Protein AF-A0A2H9P5Q4-F1 (afdb_monomer_lite)

Secondary structure (DSSP, 8-state):
-HHHHHHHHHHHHHHHHHHHHHHHHHHHHHHHHHHHHHHHHHHHHHHHHHH-TTEEEEEEEEEEETTEEEEEEEEEETTEEE--HHHHHHHHHHHHHHHT--EETTEEE-SS-EEE-

Radius of gyration: 21.4 Å; chains: 1; bounding box: 47×22×72 Å

Sequence (117 aa):
MLKAQAGVEAAFIIALLVTFVVTVAVPAVREAELDSVLSSCRLAGVEWASHNASRDFQGLVFDRQDRVVTMAPQAFQDGRFVTSTELDAALLEAASQVANAPVEGSCVKALNYEYCV

pLDDT: mean 88.18, std 9.62, range [47.88, 96.81]

Foldseek 3Di:
DVVVVVVVVVVVVVVVVVVVCCVPVVVVVLVVLVVQLQVLLFVLQCVVCVVVVQKDWPGWDWDDDQQEIEIDTAMDGPRDGDDDPVSLVSSQVSNCVSQVADDDPQWTDHPRHIYGD

Structure (mmCIF, N/CA/C/O backbone):
data_AF-A0A2H9P5Q4-F1
#
_entry.id   AF-A0A2H9P5Q4-F1
#
loop_
_atom_site.group_PDB
_atom_site.id
_atom_site.type_symbol
_atom_site.label_atom_id
_atom_site.label_alt_id
_atom_site.label_comp_id
_atom_site.label_asym_id
_atom_site.label_entity_id
_atom_site.label_seq_id
_atom_site.pdbx_PDB_ins_code
_atom_site.Cartn_x
_atom_site.Cartn_y
_atom_site.Cartn_z
_atom_site.occupancy
_atom_site.B_iso_or_equiv
_atom_site.auth_seq_id
_atom_site.auth_comp_id
_atom_site.auth_asym_id
_atom_site.auth_atom_id
_atom_site.pdbx_PDB_model_num
ATOM 1 N N . MET A 1 1 ? -27.376 5.693 50.787 1.00 47.88 1 MET A N 1
ATOM 2 C CA . MET A 1 1 ? -27.950 6.054 49.471 1.00 47.88 1 MET A CA 1
ATOM 3 C C . MET A 1 1 ? -27.005 6.896 48.604 1.00 47.88 1 MET A C 1
ATOM 5 O O . MET A 1 1 ? -26.855 6.550 47.445 1.00 47.88 1 MET A O 1
ATOM 9 N N . LEU A 1 2 ? -26.269 7.884 49.138 1.00 57.59 2 LEU A N 1
ATOM 10 C CA . LEU A 1 2 ? -25.336 8.735 48.359 1.00 57.59 2 LEU A CA 1
ATOM 11 C C . LEU A 1 2 ? -24.151 8.009 47.667 1.00 57.59 2 LEU A C 1
ATOM 13 O O . LEU A 1 2 ? -23.695 8.451 46.620 1.00 57.59 2 LEU A O 1
ATOM 17 N N . LYS A 1 3 ? -23.664 6.875 48.198 1.00 53.28 3 LYS A N 1
ATOM 18 C CA . LYS A 1 3 ? -22.543 6.115 47.592 1.00 53.28 3 LYS A CA 1
ATOM 19 C C . LYS A 1 3 ? -22.903 5.402 46.282 1.00 53.28 3 LYS A C 1
ATOM 21 O O . LYS A 1 3 ? -22.033 5.221 45.440 1.00 53.28 3 LYS A O 1
ATOM 26 N N . ALA A 1 4 ? -24.164 5.000 46.115 1.00 55.94 4 ALA A N 1
ATOM 27 C CA . ALA A 1 4 ? -24.609 4.329 44.894 1.00 55.94 4 ALA A CA 1
ATOM 28 C C . ALA A 1 4 ? -24.727 5.322 43.726 1.00 55.94 4 ALA A C 1
ATOM 30 O O . ALA A 1 4 ? -24.371 4.985 42.605 1.00 55.94 4 ALA A O 1
ATOM 31 N N . GLN A 1 5 ? -25.141 6.562 44.003 1.00 56.38 5 GLN A N 1
ATOM 32 C CA . GLN A 1 5 ? -25.267 7.623 43.001 1.00 56.38 5 GLN A CA 1
ATOM 33 C C . GLN A 1 5 ? -23.901 8.073 42.451 1.00 56.38 5 GLN A C 1
ATOM 35 O O . GLN A 1 5 ? -23.730 8.149 41.239 1.00 56.38 5 GLN A O 1
ATOM 40 N N . ALA A 1 6 ? -22.897 8.244 43.320 1.00 61.28 6 ALA A N 1
ATOM 41 C CA . ALA A 1 6 ? -21.534 8.589 42.897 1.00 61.28 6 ALA A CA 1
ATOM 42 C C . ALA A 1 6 ? -20.860 7.484 42.055 1.00 61.28 6 ALA A C 1
ATOM 44 O O . ALA A 1 6 ? -20.087 7.774 41.145 1.00 61.28 6 ALA A O 1
ATOM 45 N N . GLY A 1 7 ? -21.164 6.209 42.333 1.00 66.38 7 GLY A N 1
ATOM 46 C CA . GLY A 1 7 ? -20.654 5.084 41.544 1.00 66.38 7 GLY A CA 1
ATOM 47 C C . GLY A 1 7 ? -21.232 5.032 40.126 1.00 66.38 7 GLY A C 1
ATOM 48 O O . GLY A 1 7 ? -20.512 4.714 39.181 1.00 66.38 7 GLY A O 1
ATOM 49 N N . VAL A 1 8 ? -22.510 5.388 39.965 1.00 74.12 8 VAL A N 1
ATOM 50 C CA . VAL A 1 8 ? -23.181 5.426 38.655 1.00 74.12 8 VAL A CA 1
ATOM 51 C C . VAL A 1 8 ? -22.666 6.590 37.806 1.00 74.12 8 VAL A C 1
ATOM 53 O O . VAL A 1 8 ? -22.388 6.395 36.626 1.00 74.12 8 VAL A O 1
ATOM 56 N N . GLU A 1 9 ? -22.463 7.770 38.397 1.00 72.62 9 GLU A N 1
ATOM 57 C CA . GLU A 1 9 ? -21.891 8.928 37.693 1.00 72.62 9 GLU A CA 1
ATOM 58 C C . GLU A 1 9 ? -20.460 8.653 37.210 1.00 72.62 9 GLU A C 1
ATOM 60 O O . GLU A 1 9 ? -20.135 8.921 36.052 1.00 72.62 9 GLU A O 1
ATOM 65 N N . ALA A 1 10 ? -19.622 8.037 38.050 1.00 78.69 10 ALA A N 1
ATOM 66 C CA . ALA A 1 10 ? -18.266 7.655 37.665 1.00 78.69 10 ALA A CA 1
ATOM 67 C C . ALA A 1 10 ? -18.254 6.637 36.513 1.00 78.69 10 ALA A C 1
ATOM 69 O O . ALA A 1 10 ? -17.494 6.795 35.557 1.00 78.69 10 ALA A O 1
ATOM 70 N N . ALA A 1 11 ? -19.125 5.623 36.560 1.00 81.06 11 ALA A N 1
ATOM 71 C CA . ALA A 1 11 ? -19.256 4.650 35.477 1.00 81.06 11 ALA A CA 1
ATOM 72 C C . ALA A 1 11 ? -19.690 5.312 34.156 1.00 81.06 11 ALA A C 1
ATOM 74 O O . ALA A 1 11 ? -19.169 4.968 33.096 1.00 81.06 11 ALA A O 1
ATOM 75 N N . PHE A 1 12 ? -20.589 6.298 34.218 1.00 86.12 12 PHE A N 1
ATOM 76 C CA . PHE A 1 12 ? -21.058 7.033 33.043 1.00 86.12 12 PHE A CA 1
ATOM 77 C C . PHE A 1 12 ? -19.956 7.901 32.417 1.00 86.12 12 PHE A C 1
ATOM 79 O O . PHE A 1 12 ? -19.792 7.915 31.197 1.00 86.12 12 PHE A O 1
ATOM 86 N N . ILE A 1 13 ? -19.157 8.580 33.245 1.00 86.38 13 ILE A N 1
ATOM 87 C CA . ILE A 1 13 ? -18.006 9.374 32.789 1.00 86.38 13 ILE A CA 1
ATOM 88 C C . ILE A 1 13 ? -16.957 8.472 32.132 1.00 86.38 13 ILE A C 1
ATOM 90 O O . ILE A 1 13 ? -16.462 8.790 31.053 1.00 86.38 13 ILE A O 1
ATOM 94 N N . ILE A 1 14 ? -16.646 7.323 32.740 1.00 87.88 14 ILE A N 1
ATOM 95 C CA . ILE A 1 14 ? -15.706 6.355 32.162 1.00 87.88 14 ILE A CA 1
ATOM 96 C C . ILE A 1 14 ? -16.227 5.845 30.816 1.00 87.88 14 ILE A C 1
ATOM 98 O O . ILE A 1 14 ? -15.470 5.805 29.850 1.00 87.88 14 ILE A O 1
ATOM 102 N N . ALA A 1 15 ? -17.516 5.514 30.718 1.00 87.12 15 ALA A N 1
ATOM 103 C CA . ALA A 1 15 ? -18.116 5.074 29.463 1.00 87.12 15 ALA A CA 1
ATOM 104 C C . ALA A 1 15 ? -18.020 6.151 28.366 1.00 87.12 15 ALA A C 1
ATOM 106 O O . ALA A 1 15 ? -17.673 5.833 27.227 1.00 87.12 15 ALA A O 1
ATOM 107 N N . LEU A 1 16 ? -18.253 7.424 28.702 1.00 86.50 16 LEU A N 1
ATOM 108 C CA . LEU A 1 16 ? -18.084 8.543 27.769 1.00 86.50 16 LEU A CA 1
ATOM 109 C C . LEU A 1 16 ? -16.632 8.698 27.305 1.00 86.50 16 LEU A C 1
ATOM 111 O O . LEU A 1 16 ? -16.391 8.872 26.113 1.00 86.50 16 LEU A O 1
ATOM 115 N N . LEU A 1 17 ? -15.668 8.588 28.221 1.00 87.25 17 LEU A N 1
ATOM 116 C CA . LEU A 1 17 ? -14.246 8.673 27.890 1.00 87.25 17 LEU A CA 1
ATOM 117 C C . LEU A 1 17 ? -13.807 7.523 26.983 1.00 87.25 17 LEU A C 1
ATOM 119 O O . LEU A 1 17 ? -13.151 7.765 25.974 1.00 87.25 17 LEU A O 1
ATOM 123 N N . VAL A 1 18 ? -14.206 6.286 27.291 1.00 88.12 18 VAL A N 1
ATOM 124 C CA . VAL A 1 18 ? -13.923 5.125 26.435 1.00 88.12 18 VAL A CA 1
ATOM 125 C C . VAL A 1 18 ? -14.546 5.318 25.057 1.00 88.12 18 VAL A C 1
ATOM 127 O O . VAL A 1 18 ? -13.874 5.106 24.053 1.00 88.12 18 VAL A O 1
ATOM 130 N N . THR A 1 19 ? -15.797 5.779 24.997 1.00 87.50 19 THR A N 1
ATOM 131 C CA . THR A 1 19 ? -16.472 6.058 23.724 1.00 87.50 19 THR A CA 1
ATOM 132 C C . THR A 1 19 ? -15.694 7.088 22.912 1.00 87.50 19 THR A C 1
ATOM 134 O O . THR A 1 19 ? -15.416 6.842 21.746 1.00 87.50 19 THR A O 1
ATOM 137 N N . PHE A 1 20 ? -15.277 8.197 23.529 1.00 83.25 20 PHE A N 1
ATOM 138 C CA . PHE A 1 20 ? -14.496 9.240 22.866 1.00 83.25 20 PHE A CA 1
ATOM 139 C C . PHE A 1 20 ? -13.138 8.732 22.362 1.00 83.25 20 PHE A C 1
ATOM 141 O O . PHE A 1 20 ? -12.739 9.016 21.235 1.00 83.25 20 PHE A O 1
ATOM 148 N N . VAL A 1 21 ? -12.431 7.941 23.173 1.00 82.12 21 VAL A N 1
ATOM 149 C CA . VAL A 1 21 ? -11.158 7.336 22.765 1.00 82.12 21 VAL A CA 1
ATOM 150 C C . VAL A 1 21 ? -11.372 6.412 21.573 1.00 82.12 21 VAL A C 1
ATOM 152 O O . VAL A 1 21 ? -10.643 6.517 20.596 1.00 82.12 21 VAL A O 1
ATOM 155 N N . VAL A 1 22 ? -12.384 5.546 21.606 1.00 84.50 22 VAL A N 1
ATOM 156 C CA . VAL A 1 22 ? -12.659 4.609 20.510 1.00 84.50 22 VAL A CA 1
ATOM 157 C C . VAL A 1 22 ? -13.070 5.352 19.236 1.00 84.50 22 VAL A C 1
ATOM 159 O O . VAL A 1 22 ? -12.579 5.014 18.160 1.00 84.50 22 VAL A O 1
ATOM 162 N N . THR A 1 23 ? -13.911 6.386 19.325 1.00 84.06 23 THR A N 1
ATOM 163 C CA . THR A 1 23 ? -14.376 7.124 18.139 1.00 84.06 23 THR A CA 1
ATOM 164 C C . THR A 1 23 ? -13.281 7.939 17.464 1.00 84.06 23 THR A C 1
ATOM 166 O O . THR A 1 23 ? -13.366 8.147 16.258 1.00 84.06 23 THR A O 1
ATOM 169 N N . VAL A 1 24 ? -12.255 8.379 18.196 1.00 79.69 24 VAL A N 1
ATOM 170 C CA . VAL A 1 24 ? -11.132 9.147 17.632 1.00 79.69 24 VAL A CA 1
ATOM 171 C C . VAL A 1 24 ? -9.959 8.243 17.251 1.00 79.69 24 VAL A C 1
ATOM 173 O O . VAL A 1 24 ? -9.381 8.397 16.176 1.00 79.69 24 VAL A O 1
ATOM 176 N N . ALA A 1 25 ? -9.613 7.277 18.102 1.00 77.25 25 ALA A N 1
ATOM 177 C CA . ALA A 1 25 ? -8.459 6.413 17.882 1.00 77.25 25 ALA A CA 1
ATOM 178 C C . ALA A 1 25 ? -8.684 5.440 16.722 1.00 77.25 25 ALA A C 1
ATOM 180 O O . ALA A 1 25 ? -7.759 5.207 15.954 1.00 77.25 25 ALA A O 1
ATOM 181 N N . VAL A 1 26 ? -9.895 4.894 16.546 1.00 80.50 26 VAL A N 1
ATOM 182 C CA . VAL A 1 26 ? -10.149 3.919 15.472 1.00 80.50 26 VAL A CA 1
ATOM 183 C C . VAL A 1 26 ? -9.950 4.534 14.077 1.00 80.50 26 VAL A C 1
ATOM 185 O O . VAL A 1 26 ? -9.215 3.939 13.289 1.00 80.50 26 VAL A O 1
ATOM 188 N N . PRO A 1 27 ? -10.513 5.713 13.742 1.00 81.69 27 PRO A N 1
ATOM 189 C CA . PRO A 1 27 ? -10.208 6.377 12.474 1.00 81.69 27 PRO A CA 1
ATOM 190 C C . PRO A 1 27 ? -8.727 6.733 12.325 1.00 81.69 27 PRO A C 1
ATOM 192 O O . PRO A 1 27 ? -8.158 6.503 11.263 1.00 81.69 27 PRO A O 1
ATOM 195 N N . ALA A 1 28 ? -8.084 7.236 13.385 1.00 82.38 28 ALA A N 1
ATOM 196 C CA . ALA A 1 28 ? -6.671 7.607 13.334 1.00 82.38 28 ALA A CA 1
ATOM 197 C C . ALA A 1 28 ? -5.758 6.402 13.052 1.00 82.38 28 ALA A C 1
ATOM 199 O O . ALA A 1 28 ? -4.841 6.498 12.244 1.00 82.38 28 ALA A O 1
ATOM 200 N N . VAL A 1 29 ? -6.036 5.251 13.672 1.00 84.81 29 VAL A N 1
ATOM 201 C CA . VAL A 1 29 ? -5.291 4.005 13.435 1.00 84.81 29 VAL A CA 1
ATOM 202 C C . VAL A 1 29 ? -5.491 3.507 12.003 1.00 84.81 29 VAL A C 1
ATOM 204 O O . VAL A 1 29 ? -4.533 3.051 11.387 1.00 84.81 29 VAL A O 1
ATOM 207 N N . ARG A 1 30 ? -6.702 3.639 11.446 1.00 87.06 30 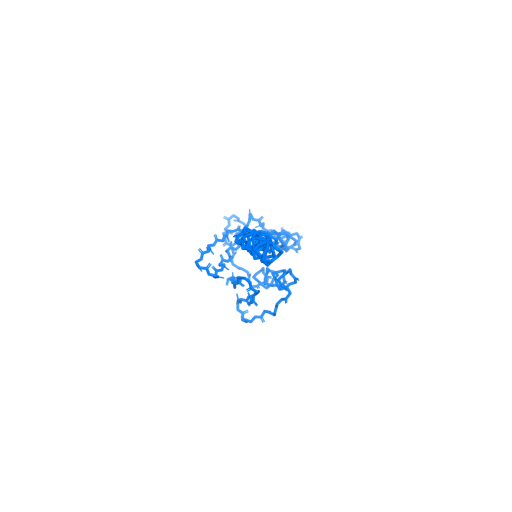ARG A N 1
ATOM 208 C CA . ARG A 1 30 ? -6.976 3.285 10.044 1.00 87.06 30 ARG A 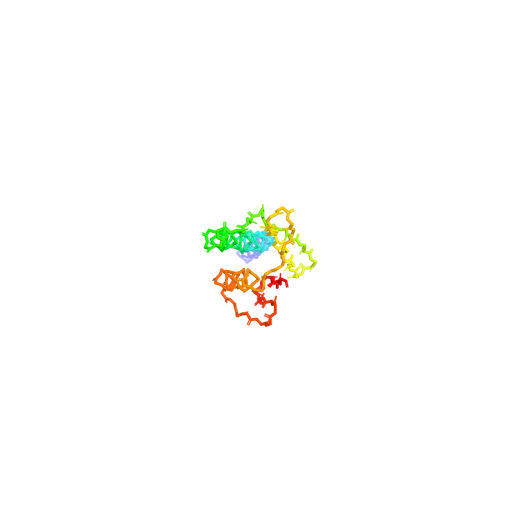CA 1
ATOM 209 C C . ARG A 1 30 ? -6.148 4.123 9.078 1.00 87.06 30 ARG A C 1
ATOM 211 O O . ARG A 1 30 ? -5.483 3.567 8.215 1.00 87.06 30 ARG A O 1
ATOM 218 N N . GLU A 1 31 ? -6.180 5.443 9.217 1.00 88.31 31 GLU A N 1
ATOM 219 C CA . GLU A 1 31 ? -5.408 6.331 8.336 1.00 88.31 31 GLU A CA 1
ATOM 220 C C . GLU A 1 31 ? -3.894 6.114 8.505 1.00 88.31 31 GLU A C 1
ATOM 222 O O . GLU A 1 31 ? -3.167 6.082 7.518 1.00 88.31 31 GLU A O 1
ATOM 227 N N . ALA A 1 32 ? -3.419 5.841 9.726 1.00 88.44 32 ALA A N 1
ATOM 228 C CA . ALA A 1 32 ? -2.014 5.509 9.962 1.00 88.44 32 ALA A CA 1
ATOM 229 C C . ALA A 1 32 ? -1.579 4.197 9.276 1.00 88.44 32 ALA A C 1
ATOM 231 O O . ALA A 1 32 ? -0.473 4.128 8.740 1.00 88.44 32 ALA A O 1
ATOM 232 N N . GLU A 1 33 ? -2.429 3.162 9.271 1.00 90.88 33 GLU A N 1
ATOM 233 C CA . GLU A 1 33 ? -2.176 1.922 8.521 1.00 90.88 33 GLU A CA 1
ATOM 234 C C . GLU A 1 33 ? -2.079 2.201 7.016 1.00 90.88 33 GLU A C 1
ATOM 236 O O . GLU A 1 33 ? -1.123 1.769 6.374 1.00 90.88 33 GLU A O 1
ATOM 241 N N . LEU A 1 34 ? -3.022 2.977 6.467 1.00 93.31 34 LEU A N 1
ATOM 242 C CA . LEU A 1 34 ? -3.025 3.382 5.059 1.00 93.31 34 LEU A CA 1
ATOM 243 C C . LEU A 1 34 ? -1.730 4.107 4.673 1.00 93.31 34 LEU A C 1
ATOM 245 O O . LEU A 1 34 ? -1.063 3.699 3.722 1.00 93.31 34 LEU A O 1
ATOM 249 N N . ASP A 1 35 ? -1.354 5.139 5.425 1.00 93.88 35 ASP A N 1
ATOM 250 C CA . ASP A 1 35 ? -0.147 5.922 5.157 1.00 93.88 35 ASP A CA 1
ATOM 251 C C . ASP A 1 35 ? 1.123 5.069 5.252 1.00 93.88 35 ASP A C 1
ATOM 253 O O . ASP A 1 35 ? 2.016 5.185 4.407 1.00 93.88 35 ASP A O 1
ATOM 257 N N . SER A 1 36 ? 1.197 4.182 6.248 1.00 94.62 36 SER A N 1
ATOM 258 C CA . SER A 1 36 ? 2.329 3.272 6.439 1.00 94.62 36 SER A CA 1
ATOM 259 C C . SER A 1 36 ? 2.488 2.314 5.255 1.00 94.62 36 SER A C 1
ATOM 261 O O . SER A 1 36 ? 3.577 2.205 4.684 1.00 94.62 36 SER A O 1
ATOM 263 N N . VAL A 1 37 ? 1.392 1.677 4.826 1.00 95.62 37 VAL A N 1
ATOM 264 C CA . VAL A 1 37 ? 1.396 0.749 3.686 1.00 95.62 37 VAL A CA 1
ATOM 265 C C . VAL A 1 37 ? 1.783 1.472 2.397 1.00 95.62 37 VAL A C 1
ATOM 267 O O . VAL A 1 37 ? 2.693 1.027 1.699 1.00 95.62 37 VAL A O 1
ATOM 270 N N . LEU A 1 38 ? 1.170 2.622 2.099 1.00 95.94 38 LEU A N 1
ATOM 271 C CA . LEU A 1 38 ? 1.481 3.388 0.887 1.00 95.94 38 LEU A CA 1
ATOM 272 C C . LEU A 1 38 ? 2.925 3.902 0.878 1.00 95.94 38 LEU A C 1
ATOM 274 O O . LEU A 1 38 ? 3.562 3.935 -0.175 1.00 95.94 38 LEU A O 1
ATOM 278 N N . SER A 1 39 ? 3.457 4.308 2.033 1.00 96.12 39 SER A N 1
ATOM 279 C CA . SER A 1 39 ? 4.857 4.720 2.169 1.00 96.12 39 SER A CA 1
ATOM 280 C C . SER A 1 39 ? 5.813 3.561 1.874 1.00 96.12 39 SER A C 1
ATOM 282 O O . SER A 1 39 ? 6.736 3.712 1.073 1.00 96.12 39 SER A O 1
ATOM 284 N N . SER A 1 40 ? 5.549 2.381 2.441 1.00 96.38 40 SER A N 1
ATOM 285 C CA . SER A 1 40 ? 6.342 1.175 2.182 1.00 96.38 40 SER A CA 1
ATOM 286 C C . SER A 1 40 ? 6.278 0.747 0.713 1.00 96.38 40 SER A C 1
ATOM 288 O O . SER A 1 40 ? 7.314 0.478 0.109 1.00 96.38 40 SER A O 1
ATOM 290 N N . CYS A 1 41 ? 5.097 0.808 0.094 1.00 96.25 41 CYS A N 1
ATOM 291 C CA . CYS A 1 41 ? 4.924 0.539 -1.333 1.00 96.25 41 CYS A CA 1
ATOM 292 C C . CYS A 1 41 ? 5.726 1.524 -2.202 1.00 96.25 41 CYS A C 1
ATOM 294 O O . CYS A 1 41 ? 6.408 1.122 -3.140 1.00 96.25 41 CYS A O 1
ATOM 296 N N . ARG A 1 42 ? 5.723 2.826 -1.880 1.00 96.25 42 ARG A N 1
ATOM 297 C CA . ARG A 1 42 ? 6.553 3.808 -2.603 1.00 96.25 42 ARG A CA 1
ATOM 298 C C . ARG A 1 42 ? 8.041 3.484 -2.503 1.00 96.25 42 ARG A C 1
ATOM 300 O O . ARG A 1 42 ? 8.733 3.566 -3.513 1.00 96.25 42 ARG A O 1
ATOM 307 N N . LEU A 1 43 ? 8.522 3.111 -1.317 1.00 95.50 43 LEU A N 1
ATOM 308 C CA . LEU A 1 43 ? 9.918 2.711 -1.123 1.00 95.50 43 LEU A CA 1
ATOM 309 C C . LEU A 1 43 ? 10.263 1.462 -1.941 1.00 95.50 43 LEU A C 1
ATOM 311 O O . LEU A 1 43 ? 11.282 1.466 -2.625 1.00 95.50 43 LEU A O 1
ATOM 315 N N . ALA A 1 44 ? 9.386 0.456 -1.956 1.00 95.00 44 ALA A N 1
ATOM 316 C CA . ALA A 1 44 ? 9.559 -0.736 -2.785 1.00 95.00 44 ALA A CA 1
ATOM 317 C C . ALA A 1 44 ? 9.609 -0.398 -4.286 1.00 95.00 44 ALA A C 1
ATOM 319 O O . ALA A 1 44 ? 10.425 -0.952 -5.017 1.00 95.00 44 ALA A O 1
ATOM 320 N N . GLY A 1 45 ? 8.796 0.558 -4.749 1.00 93.69 45 GLY A N 1
ATOM 321 C CA . GLY A 1 45 ? 8.848 1.046 -6.130 1.00 93.69 45 GLY A CA 1
ATOM 322 C C . GLY A 1 45 ? 10.169 1.738 -6.483 1.00 93.69 45 GLY A C 1
ATOM 323 O O . GLY A 1 45 ? 10.727 1.499 -7.555 1.00 93.69 45 GLY A O 1
ATOM 324 N N . VAL A 1 46 ? 10.708 2.547 -5.564 1.00 94.06 46 VAL A N 1
ATOM 325 C CA . VAL A 1 46 ? 12.031 3.179 -5.716 1.00 94.06 46 VAL A CA 1
ATOM 326 C C . VAL A 1 46 ? 13.142 2.127 -5.745 1.00 94.06 46 VAL A C 1
ATOM 328 O O . VAL A 1 46 ? 14.030 2.193 -6.594 1.00 94.06 46 VAL A O 1
ATOM 331 N N . GLU A 1 47 ? 13.091 1.139 -4.852 1.00 93.38 47 GLU A N 1
ATOM 332 C CA . GLU A 1 47 ? 14.067 0.049 -4.805 1.00 93.38 47 GLU A CA 1
ATOM 333 C C . GLU A 1 47 ? 14.021 -0.796 -6.083 1.00 93.38 47 GLU A C 1
ATOM 335 O O . GLU A 1 47 ? 15.057 -1.053 -6.700 1.00 93.38 47 GLU A O 1
ATOM 340 N N . TRP A 1 48 ? 12.822 -1.135 -6.559 1.00 93.25 48 TRP A N 1
ATOM 341 C CA . TRP A 1 48 ? 12.642 -1.814 -7.836 1.00 93.25 48 TRP A CA 1
ATOM 342 C C . TRP A 1 48 ? 13.247 -1.017 -9.000 1.00 93.25 48 TRP A C 1
ATOM 344 O O . TRP A 1 48 ? 13.960 -1.598 -9.819 1.00 93.25 48 TRP A O 1
ATOM 354 N N . ALA A 1 49 ? 13.036 0.302 -9.067 1.00 91.25 49 ALA A N 1
ATOM 355 C CA . ALA A 1 49 ? 13.637 1.139 -10.109 1.00 91.25 49 ALA A CA 1
ATOM 356 C C . ALA A 1 49 ? 15.169 1.159 -10.003 1.00 91.25 49 ALA A C 1
ATOM 358 O O . ALA A 1 49 ? 15.860 1.040 -11.012 1.00 91.25 49 ALA A O 1
ATOM 359 N N . SER A 1 50 ? 15.716 1.204 -8.784 1.00 90.62 50 SER A N 1
ATOM 360 C CA . SER A 1 50 ? 17.168 1.155 -8.565 1.00 90.62 50 SER A CA 1
ATOM 361 C C . SER A 1 50 ? 17.819 -0.133 -9.090 1.00 90.62 50 SER A C 1
ATOM 363 O O . SER A 1 50 ? 18.951 -0.104 -9.573 1.00 90.62 50 SER A O 1
ATOM 365 N N . HIS A 1 51 ? 17.089 -1.254 -9.069 1.00 90.44 51 HIS A N 1
ATOM 366 C CA . HIS A 1 51 ? 17.536 -2.534 -9.622 1.00 90.44 51 HIS A CA 1
ATOM 367 C C . HIS A 1 51 ? 17.301 -2.661 -11.138 1.00 90.44 51 HIS A C 1
ATOM 369 O O . HIS A 1 51 ? 17.875 -3.541 -11.779 1.00 90.44 51 HIS A O 1
ATOM 375 N N . ASN A 1 52 ? 16.503 -1.770 -11.732 1.00 85.44 52 ASN A N 1
ATOM 376 C CA . ASN A 1 52 ? 16.134 -1.780 -13.143 1.00 85.44 52 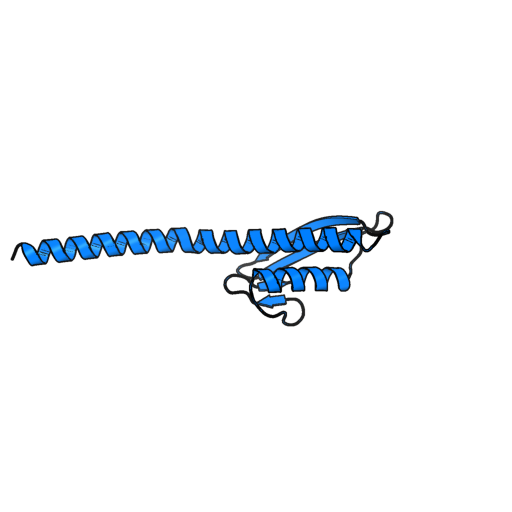ASN A CA 1
ATOM 377 C C . ASN A 1 52 ? 16.632 -0.502 -13.833 1.00 85.44 52 ASN A C 1
ATOM 379 O O . ASN A 1 52 ? 15.873 0.434 -14.043 1.00 85.44 52 ASN A O 1
ATOM 383 N N . ALA A 1 53 ? 17.903 -0.485 -14.247 1.00 75.50 53 ALA A N 1
ATOM 384 C CA . ALA A 1 53 ? 18.615 0.707 -14.735 1.00 75.50 53 ALA A CA 1
ATOM 385 C C . ALA A 1 53 ? 17.969 1.486 -15.910 1.00 75.50 53 ALA A C 1
ATOM 387 O O . ALA A 1 53 ? 18.376 2.613 -16.179 1.00 75.50 53 ALA A O 1
ATOM 388 N N . SER A 1 54 ? 17.000 0.910 -16.631 1.00 77.31 54 SER A N 1
ATOM 389 C CA . SER A 1 54 ? 16.249 1.575 -17.710 1.00 77.31 54 SER A CA 1
ATOM 390 C C . SER A 1 54 ? 14.854 2.060 -17.298 1.00 77.31 54 SER A C 1
ATOM 392 O O . SER A 1 54 ? 14.122 2.590 -18.137 1.00 77.31 54 SER A O 1
ATOM 394 N N . ARG A 1 55 ? 14.457 1.852 -16.040 1.00 83.38 55 ARG A N 1
ATOM 395 C CA . ARG A 1 55 ? 13.121 2.152 -15.530 1.00 83.38 55 ARG A CA 1
ATOM 396 C C . ARG A 1 55 ? 13.200 3.205 -14.437 1.00 83.38 55 ARG A C 1
ATOM 398 O O . ARG A 1 55 ? 14.029 3.131 -13.539 1.00 83.38 55 ARG A O 1
ATOM 405 N N . ASP A 1 56 ? 12.304 4.173 -14.523 1.00 88.56 56 ASP A N 1
ATOM 406 C CA . ASP A 1 56 ? 12.175 5.263 -13.568 1.00 88.56 56 ASP A CA 1
ATOM 407 C C . ASP A 1 56 ? 10.834 5.149 -12.843 1.00 88.56 56 ASP A C 1
ATOM 409 O O . ASP A 1 56 ? 9.793 4.987 -13.482 1.00 88.56 56 ASP A O 1
ATOM 413 N N . PHE A 1 57 ? 10.852 5.215 -11.514 1.00 91.75 57 PHE A N 1
ATOM 414 C CA . PHE A 1 57 ? 9.645 5.204 -10.694 1.00 91.75 57 PHE A CA 1
ATOM 415 C C . PHE A 1 57 ? 9.303 6.635 -10.285 1.00 91.75 57 PHE A C 1
ATOM 417 O O . PHE A 1 57 ? 9.951 7.230 -9.427 1.00 91.75 57 PHE A O 1
ATOM 424 N N . GLN A 1 58 ? 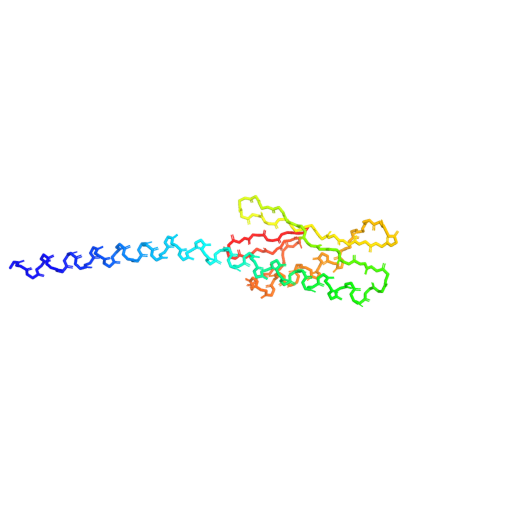8.253 7.177 -10.895 1.00 90.94 58 GLN A N 1
ATOM 425 C CA . GLN A 1 58 ? 7.789 8.547 -10.674 1.00 90.94 58 GLN A CA 1
ATOM 426 C C . GLN A 1 58 ? 6.884 8.663 -9.443 1.00 90.94 58 GLN A C 1
ATOM 428 O O . GLN A 1 58 ? 6.781 9.731 -8.841 1.00 90.94 58 GLN A O 1
ATOM 433 N N . GLY A 1 59 ? 6.236 7.568 -9.036 1.00 92.31 59 GLY A N 1
ATOM 434 C CA . GLY A 1 59 ? 5.462 7.541 -7.804 1.00 92.31 59 GLY A CA 1
ATOM 435 C C . GLY A 1 59 ? 4.364 6.490 -7.772 1.00 92.31 59 GLY A C 1
ATOM 436 O O . GLY A 1 59 ? 4.239 5.637 -8.647 1.00 92.31 59 GLY A O 1
ATOM 437 N N . LEU A 1 60 ? 3.546 6.584 -6.727 1.00 94.00 60 LEU A N 1
ATOM 438 C CA . LEU A 1 60 ? 2.393 5.724 -6.491 1.00 94.00 60 LEU A CA 1
ATOM 439 C C . LEU A 1 60 ? 1.153 6.599 -6.355 1.00 94.00 60 LEU A C 1
ATOM 441 O O . LEU A 1 60 ? 1.045 7.376 -5.396 1.00 94.00 60 LEU A O 1
ATOM 445 N N . VAL A 1 61 ? 0.236 6.468 -7.308 1.00 94.69 61 VAL A N 1
ATOM 446 C CA . VAL A 1 61 ? -1.116 7.016 -7.189 1.00 94.69 61 VAL A CA 1
ATOM 447 C C . VAL A 1 61 ? -1.995 5.941 -6.575 1.00 94.69 61 VAL A C 1
ATOM 449 O O . VAL A 1 61 ? -1.750 4.753 -6.765 1.00 94.69 61 VAL A O 1
ATOM 452 N N . PHE A 1 62 ? -3.005 6.343 -5.818 1.00 94.81 62 PHE A N 1
ATOM 453 C CA . PHE A 1 62 ? -3.989 5.408 -5.304 1.00 94.81 62 PHE A CA 1
ATOM 454 C C . PHE A 1 62 ? -5.386 6.013 -5.378 1.00 94.81 62 PHE A C 1
ATOM 456 O O . PHE A 1 62 ? -5.547 7.228 -5.242 1.00 94.81 62 PHE A O 1
ATOM 463 N N . ASP A 1 63 ? -6.376 5.154 -5.589 1.00 96.12 63 ASP A N 1
ATOM 464 C CA . ASP A 1 63 ? -7.787 5.469 -5.394 1.00 96.12 63 ASP A CA 1
ATOM 465 C C . ASP A 1 63 ? -8.315 4.664 -4.209 1.00 96.12 63 ASP A C 1
ATOM 467 O O . ASP A 1 63 ? -7.928 3.510 -4.004 1.00 96.12 63 ASP A O 1
ATOM 471 N N . ARG A 1 64 ? -9.190 5.278 -3.415 1.00 93.69 64 ARG A N 1
ATOM 472 C CA . ARG A 1 64 ? -9.807 4.633 -2.257 1.00 93.69 64 ARG A CA 1
ATOM 473 C C . ARG A 1 64 ? -11.317 4.660 -2.416 1.00 93.69 64 ARG A C 1
ATOM 475 O O . ARG A 1 64 ? -11.931 5.717 -2.276 1.00 93.69 64 ARG A O 1
ATOM 482 N N . GLN A 1 65 ? -11.903 3.483 -2.605 1.00 93.75 65 GLN A N 1
ATOM 483 C CA . GLN A 1 65 ? -13.348 3.279 -2.578 1.00 93.75 65 GLN A CA 1
ATOM 484 C C . GLN A 1 65 ? -13.701 2.373 -1.405 1.00 93.75 65 GLN A C 1
ATOM 486 O O . GLN A 1 65 ? -13.317 1.205 -1.355 1.00 93.75 65 GLN A O 1
ATOM 491 N N . ASP A 1 66 ? -14.413 2.937 -0.431 1.00 89.50 66 ASP A N 1
ATOM 492 C CA . ASP A 1 66 ? -14.739 2.286 0.835 1.00 89.50 66 ASP A CA 1
ATOM 493 C C . ASP A 1 66 ? -13.497 1.722 1.547 1.00 89.50 66 ASP A C 1
ATOM 495 O O . ASP A 1 66 ? -12.696 2.471 2.111 1.00 89.50 66 ASP A O 1
ATOM 499 N N . ARG A 1 67 ? -13.349 0.393 1.542 1.00 90.38 67 ARG A N 1
ATOM 500 C CA . ARG A 1 67 ? -12.235 -0.332 2.161 1.00 90.38 67 ARG A CA 1
ATOM 501 C C . ARG A 1 67 ? -11.208 -0.826 1.148 1.00 90.38 67 ARG A C 1
ATOM 503 O O . ARG A 1 67 ? -10.207 -1.389 1.570 1.00 90.38 67 ARG A O 1
ATOM 510 N N . VAL A 1 68 ? -11.433 -0.622 -0.146 1.00 95.00 68 VAL A N 1
ATOM 511 C CA . VAL A 1 68 ? -10.520 -1.051 -1.206 1.00 95.00 68 VAL A CA 1
ATOM 512 C C . VAL A 1 68 ? -9.637 0.124 -1.606 1.00 95.00 68 VAL A C 1
ATOM 514 O O . VAL A 1 68 ? -10.121 1.206 -1.941 1.00 95.00 68 VAL A O 1
ATOM 517 N N . VAL A 1 69 ? -8.329 -0.095 -1.554 1.00 96.50 69 VAL A N 1
ATOM 518 C CA . VAL A 1 69 ? -7.288 0.848 -1.951 1.00 96.50 69 VAL A CA 1
ATOM 519 C C . VAL A 1 69 ? -6.621 0.277 -3.191 1.00 96.50 69 VAL A C 1
ATOM 521 O O . VAL A 1 69 ? -5.890 -0.704 -3.108 1.00 96.50 69 VAL A O 1
ATOM 524 N N . THR A 1 70 ? -6.887 0.880 -4.344 1.00 96.81 70 THR A N 1
ATOM 525 C CA . THR A 1 70 ? -6.269 0.475 -5.611 1.00 96.81 70 THR A CA 1
ATOM 526 C C . THR A 1 70 ? -5.030 1.320 -5.840 1.00 96.81 70 THR A C 1
ATOM 528 O O . THR A 1 70 ? -5.122 2.543 -5.927 1.00 96.81 70 THR A O 1
ATOM 531 N N . MET A 1 71 ? -3.874 0.678 -5.915 1.00 95.25 71 MET A N 1
ATOM 532 C CA . MET A 1 71 ? -2.563 1.286 -6.058 1.00 95.25 71 MET A CA 1
ATOM 533 C C . MET A 1 71 ? -2.127 1.203 -7.518 1.00 95.25 71 MET A C 1
ATOM 535 O O . MET A 1 71 ? -1.948 0.125 -8.062 1.00 95.25 71 MET A O 1
ATOM 539 N N . ALA A 1 72 ? -1.921 2.353 -8.145 1.00 94.19 72 ALA A N 1
ATOM 540 C CA . ALA A 1 72 ? -1.462 2.463 -9.520 1.00 94.19 72 ALA A CA 1
ATOM 541 C C . ALA A 1 72 ? -0.020 2.995 -9.530 1.00 94.19 72 ALA A C 1
ATOM 543 O O . ALA A 1 72 ? 0.190 4.212 -9.384 1.00 94.19 72 ALA A O 1
ATOM 544 N N . PRO A 1 73 ? 0.996 2.122 -9.666 1.00 92.88 73 PRO A N 1
ATOM 545 C CA . PRO A 1 73 ? 2.369 2.579 -9.796 1.00 92.88 73 PRO A CA 1
ATOM 546 C C . PRO A 1 73 ? 2.579 3.350 -11.095 1.00 92.88 73 PRO A C 1
ATOM 548 O O . PRO A 1 73 ? 2.059 2.998 -12.152 1.00 92.88 73 PRO A O 1
ATOM 551 N N . GLN A 1 74 ? 3.394 4.397 -11.018 1.00 93.00 74 GLN A N 1
ATOM 552 C CA . GLN A 1 74 ? 3.806 5.186 -12.166 1.00 93.00 74 GLN A CA 1
ATOM 553 C C . GLN A 1 74 ? 5.272 4.931 -12.469 1.00 93.00 74 GLN A C 1
ATOM 555 O O . GLN A 1 74 ? 6.158 5.591 -11.929 1.00 93.00 74 GLN A O 1
ATOM 560 N N . ALA A 1 75 ? 5.511 3.956 -13.343 1.00 91.56 75 ALA A N 1
ATOM 561 C CA . ALA A 1 75 ? 6.834 3.643 -13.853 1.00 91.56 75 ALA A CA 1
ATOM 562 C C . ALA A 1 75 ? 6.960 4.056 -15.323 1.00 91.56 75 ALA A C 1
ATOM 564 O O . ALA A 1 75 ? 6.015 3.927 -16.105 1.00 91.56 75 ALA A O 1
ATOM 565 N N . PHE A 1 76 ? 8.140 4.540 -15.700 1.00 90.00 76 PHE A N 1
ATOM 566 C CA . PHE A 1 76 ? 8.465 4.956 -17.056 1.00 90.00 76 PHE A CA 1
ATOM 567 C C . PHE A 1 76 ? 9.712 4.243 -17.571 1.00 90.00 76 PHE A C 1
ATOM 569 O O . PHE A 1 76 ? 10.668 4.027 -16.835 1.00 90.00 76 PHE A O 1
ATOM 576 N N . GLN A 1 77 ? 9.716 3.921 -18.859 1.00 90.69 77 GLN A N 1
ATOM 577 C CA . GLN A 1 77 ? 10.884 3.452 -19.595 1.00 90.69 77 GLN A CA 1
ATOM 578 C C . GLN A 1 77 ? 10.959 4.243 -20.898 1.00 90.69 77 GLN A C 1
ATOM 580 O O . GLN A 1 77 ? 9.971 4.325 -21.631 1.00 90.69 77 GLN A O 1
ATOM 585 N N . ASP A 1 78 ? 12.101 4.879 -21.161 1.00 88.75 78 ASP A N 1
ATOM 586 C CA . ASP A 1 78 ? 12.320 5.698 -22.363 1.00 88.75 78 ASP A CA 1
ATOM 587 C C . ASP A 1 78 ? 11.219 6.762 -22.587 1.00 88.75 78 ASP A C 1
ATOM 589 O O . ASP A 1 78 ? 10.759 7.008 -23.705 1.00 88.75 78 ASP A O 1
ATOM 593 N N . GLY A 1 79 ? 10.744 7.375 -21.494 1.00 84.38 79 GLY A N 1
ATOM 594 C CA . GLY A 1 79 ? 9.700 8.405 -21.515 1.00 84.38 79 GLY A CA 1
ATOM 595 C C . GLY A 1 79 ? 8.273 7.889 -21.741 1.00 84.38 79 GLY A C 1
ATOM 596 O O . GLY A 1 79 ? 7.366 8.693 -21.954 1.00 84.38 79 GLY A O 1
ATOM 597 N N . ARG A 1 80 ? 8.040 6.571 -21.692 1.00 86.94 80 ARG A N 1
ATOM 598 C CA . ARG A 1 80 ? 6.705 5.961 -21.809 1.00 86.94 80 ARG A CA 1
ATOM 599 C C . ARG A 1 80 ? 6.307 5.238 -20.538 1.00 86.94 80 ARG A C 1
ATOM 601 O O . ARG A 1 80 ? 7.140 4.584 -19.924 1.00 86.94 80 ARG A O 1
ATOM 608 N N . PHE A 1 81 ? 5.025 5.323 -20.195 1.00 85.88 81 PHE A N 1
ATOM 609 C CA . PHE A 1 81 ? 4.458 4.575 -19.080 1.00 85.88 81 PHE A CA 1
ATOM 610 C C . PHE A 1 81 ? 4.588 3.070 -19.326 1.00 85.88 81 PHE A C 1
ATOM 612 O O . PHE A 1 81 ? 4.279 2.591 -20.421 1.00 85.88 81 PHE A O 1
ATOM 619 N N . VAL A 1 82 ? 5.026 2.339 -18.306 1.00 85.19 82 VAL A N 1
ATOM 620 C CA . VAL A 1 82 ? 5.167 0.884 -18.345 1.00 85.19 82 VAL A CA 1
ATOM 621 C C . VAL A 1 82 ? 4.447 0.241 -17.170 1.00 85.19 82 VAL A C 1
ATOM 623 O O . VAL A 1 82 ? 4.588 0.656 -16.025 1.00 85.19 82 VAL A O 1
ATOM 626 N N . THR A 1 83 ? 3.699 -0.816 -17.470 1.00 84.38 83 THR A N 1
ATOM 627 C CA . THR A 1 83 ? 3.150 -1.741 -16.477 1.00 84.38 83 THR A CA 1
ATOM 628 C C . THR A 1 83 ? 4.149 -2.868 -16.245 1.00 84.38 83 THR A C 1
ATOM 630 O O . THR A 1 83 ? 4.725 -3.380 -17.209 1.00 84.38 83 THR A O 1
ATOM 633 N N . SER A 1 84 ? 4.351 -3.277 -14.995 1.00 86.00 84 SER A N 1
ATOM 634 C CA . SER A 1 84 ? 5.302 -4.334 -14.653 1.00 86.00 84 SER A CA 1
ATOM 635 C C . SER A 1 84 ? 4.742 -5.224 -13.557 1.00 86.00 84 SER A C 1
ATOM 637 O O . SER A 1 84 ? 4.623 -4.795 -12.416 1.00 86.00 84 SER A O 1
ATOM 639 N N . THR A 1 85 ? 4.523 -6.497 -13.877 1.00 89.44 85 THR A N 1
ATOM 640 C CA . THR A 1 85 ? 4.073 -7.501 -12.902 1.00 89.44 85 THR A CA 1
ATOM 641 C C . THR A 1 85 ? 5.068 -7.698 -11.758 1.00 89.44 85 THR A C 1
ATOM 643 O O . THR A 1 85 ? 4.682 -8.079 -10.661 1.00 89.44 85 THR A O 1
ATOM 646 N N . GLU A 1 86 ? 6.357 -7.441 -11.995 1.00 91.31 86 GLU A N 1
ATOM 647 C CA . GLU A 1 86 ? 7.394 -7.481 -10.954 1.00 91.31 86 GLU A CA 1
ATOM 648 C C . GLU A 1 86 ? 7.285 -6.296 -9.993 1.00 91.31 86 GLU A C 1
ATOM 650 O O . GLU A 1 86 ? 7.566 -6.441 -8.807 1.00 91.31 86 GLU A O 1
ATOM 655 N N . LEU A 1 87 ? 6.874 -5.130 -10.506 1.00 92.62 87 LEU A N 1
ATOM 656 C CA . LEU A 1 87 ? 6.629 -3.957 -9.672 1.00 92.62 87 LEU A CA 1
ATOM 657 C C . LEU A 1 87 ? 5.379 -4.203 -8.833 1.00 92.62 87 LEU A C 1
ATOM 659 O O . LEU A 1 87 ? 5.431 -4.062 -7.620 1.00 92.62 87 LEU A O 1
ATOM 663 N N . ASP A 1 88 ? 4.303 -4.669 -9.461 1.00 94.06 88 ASP A N 1
ATOM 664 C CA . ASP A 1 88 ? 3.052 -5.022 -8.789 1.00 94.06 88 ASP A CA 1
ATOM 665 C C . ASP A 1 88 ? 3.288 -6.053 -7.670 1.00 94.06 88 ASP A C 1
ATOM 667 O O . ASP A 1 88 ? 2.822 -5.873 -6.545 1.00 94.06 88 ASP A O 1
ATOM 671 N N . ALA A 1 89 ? 4.093 -7.088 -7.935 1.00 94.25 89 ALA A N 1
ATOM 672 C CA . ALA A 1 89 ? 4.479 -8.078 -6.931 1.00 94.25 89 ALA A CA 1
ATOM 673 C C . ALA A 1 89 ? 5.292 -7.468 -5.776 1.00 94.25 89 ALA A C 1
ATOM 675 O O . ALA A 1 89 ? 4.999 -7.761 -4.619 1.00 94.25 89 ALA A O 1
ATOM 676 N N . ALA A 1 90 ? 6.265 -6.596 -6.063 1.00 93.44 90 ALA A N 1
ATOM 677 C CA . ALA A 1 90 ? 7.059 -5.922 -5.033 1.00 93.44 90 ALA A CA 1
ATOM 678 C C . ALA A 1 90 ? 6.198 -5.010 -4.140 1.00 93.44 90 ALA A C 1
ATOM 680 O O . ALA A 1 90 ? 6.392 -4.958 -2.925 1.00 93.44 90 ALA A O 1
ATOM 681 N N . LEU A 1 91 ? 5.214 -4.319 -4.724 1.00 95.19 91 LEU A N 1
ATOM 682 C CA . LEU A 1 91 ? 4.266 -3.487 -3.980 1.00 95.19 91 LEU A CA 1
ATOM 683 C C . LEU A 1 91 ? 3.359 -4.338 -3.089 1.00 95.19 91 LEU A C 1
ATOM 685 O O . LEU A 1 91 ? 3.183 -4.013 -1.917 1.00 95.19 91 LEU A O 1
ATOM 689 N N . LEU A 1 92 ? 2.810 -5.437 -3.614 1.00 96.50 92 LEU A N 1
ATOM 690 C CA . LEU A 1 92 ? 1.978 -6.353 -2.832 1.00 96.50 92 LEU A CA 1
ATOM 691 C C . LEU A 1 92 ? 2.770 -7.027 -1.709 1.00 96.50 92 LEU A C 1
ATOM 693 O O . LEU A 1 92 ? 2.249 -7.178 -0.606 1.00 96.50 92 LEU A O 1
ATOM 697 N N . GLU A 1 93 ? 4.030 -7.388 -1.946 1.00 96.06 93 GLU A N 1
ATOM 698 C CA . GLU A 1 93 ? 4.904 -7.925 -0.907 1.00 96.06 93 GLU A CA 1
ATOM 699 C C . GLU A 1 93 ? 5.147 -6.886 0.198 1.00 96.06 93 GLU A C 1
ATOM 701 O O . GLU A 1 93 ? 4.924 -7.183 1.373 1.00 96.06 93 GLU A O 1
ATOM 706 N N . ALA A 1 94 ? 5.498 -5.647 -0.155 1.00 95.44 94 ALA A N 1
ATOM 707 C CA . ALA A 1 94 ? 5.665 -4.558 0.809 1.00 95.44 94 ALA A CA 1
ATOM 708 C C . ALA A 1 94 ? 4.379 -4.292 1.613 1.00 95.44 94 ALA A C 1
ATOM 710 O O . ALA A 1 94 ? 4.413 -4.186 2.843 1.00 95.44 94 ALA A O 1
ATOM 711 N N . ALA A 1 95 ? 3.226 -4.265 0.938 1.00 95.69 95 ALA A N 1
ATOM 712 C CA . ALA A 1 95 ? 1.929 -4.130 1.589 1.00 95.69 95 ALA A CA 1
ATOM 713 C C . ALA A 1 95 ? 1.654 -5.288 2.557 1.00 95.69 95 ALA A C 1
ATOM 715 O O . ALA A 1 95 ? 1.239 -5.044 3.688 1.00 95.69 95 ALA A O 1
ATOM 716 N N . SE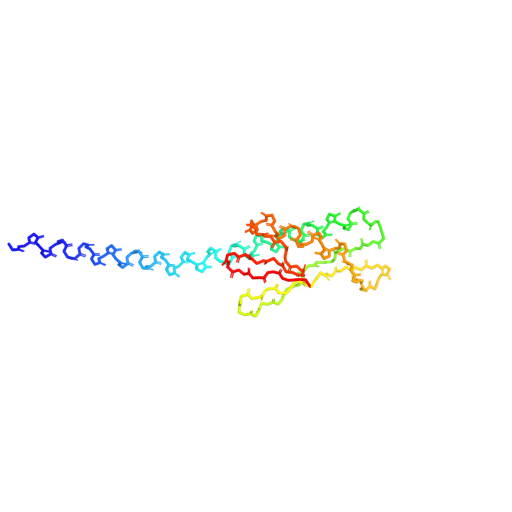R A 1 96 ? 1.941 -6.531 2.158 1.00 96.25 96 SER A N 1
ATOM 717 C CA . SER A 1 96 ? 1.738 -7.727 2.985 1.00 96.25 96 SER A CA 1
ATOM 718 C C . SER A 1 96 ? 2.550 -7.698 4.282 1.00 96.25 96 SER A C 1
ATOM 720 O O . SER A 1 96 ? 2.037 -8.060 5.342 1.00 96.25 96 SER A O 1
ATOM 722 N N . GLN A 1 97 ? 3.789 -7.197 4.224 1.00 94.75 97 GLN A N 1
ATOM 723 C CA . GLN A 1 97 ? 4.684 -7.107 5.376 1.00 94.75 97 GLN A CA 1
ATOM 724 C C . GLN A 1 97 ? 4.203 -6.068 6.394 1.00 94.75 97 GLN A C 1
ATOM 726 O O . GLN A 1 97 ? 4.187 -6.345 7.592 1.00 94.75 97 GLN A O 1
ATOM 731 N N . VAL A 1 98 ? 3.777 -4.888 5.930 1.00 93.75 98 VAL A N 1
ATOM 732 C CA . VAL A 1 98 ? 3.294 -3.815 6.817 1.00 93.75 98 VAL A CA 1
ATOM 733 C C . VAL A 1 98 ? 1.913 -4.134 7.379 1.00 93.75 98 VAL A C 1
ATOM 735 O O . VAL A 1 98 ? 1.675 -3.956 8.573 1.00 93.75 98 VAL A O 1
ATOM 738 N N . ALA A 1 99 ? 1.010 -4.629 6.534 1.00 91.62 99 ALA A N 1
ATOM 739 C CA . ALA A 1 99 ? -0.337 -5.017 6.933 1.00 91.62 99 ALA A CA 1
ATOM 740 C C . ALA A 1 99 ? -0.377 -6.321 7.747 1.00 91.62 99 ALA A C 1
ATOM 742 O O . ALA A 1 99 ? -1.406 -6.634 8.346 1.00 91.62 99 ALA A O 1
ATOM 743 N N . ASN A 1 100 ? 0.725 -7.081 7.756 1.00 92.31 100 ASN A N 1
ATOM 744 C CA . ASN A 1 100 ? 0.826 -8.411 8.348 1.00 92.31 100 ASN A CA 1
ATOM 745 C C . ASN A 1 100 ? -0.312 -9.337 7.875 1.00 92.31 100 ASN A C 1
ATOM 747 O O . ASN A 1 100 ? -1.009 -9.970 8.672 1.00 92.31 100 ASN A O 1
ATOM 751 N N . ALA A 1 101 ? -0.531 -9.355 6.560 1.00 93.56 101 ALA A N 1
ATOM 752 C CA . ALA A 1 101 ? -1.629 -10.055 5.905 1.00 93.56 101 ALA A CA 1
ATOM 753 C C . ALA A 1 101 ? -1.143 -10.735 4.617 1.00 93.56 101 ALA A C 1
ATOM 755 O O . ALA A 1 101 ? -0.238 -10.216 3.968 1.00 93.56 101 ALA A O 1
ATOM 756 N N . PRO A 1 102 ? -1.714 -11.886 4.224 1.00 92.31 102 PRO A N 1
ATOM 757 C CA . PRO A 1 102 ? -1.269 -12.604 3.036 1.00 92.31 102 PRO A CA 1
ATOM 758 C C . PRO A 1 102 ? -1.667 -11.886 1.740 1.00 92.31 102 PRO A C 1
ATOM 760 O O . PRO A 1 102 ? -2.693 -11.204 1.670 1.00 92.31 102 PRO A O 1
ATOM 763 N N . VAL A 1 103 ? -0.868 -12.108 0.694 1.00 93.88 103 VAL A N 1
ATOM 764 C CA . VAL A 1 103 ? -1.225 -11.754 -0.684 1.00 93.88 103 VAL A CA 1
ATOM 765 C C . VAL A 1 103 ? -2.203 -12.801 -1.224 1.00 93.88 103 VAL A C 1
ATOM 767 O O . VAL A 1 103 ? -1.898 -13.994 -1.257 1.00 93.88 103 VAL A O 1
ATOM 770 N N . GLU A 1 104 ? -3.375 -12.358 -1.668 1.00 91.31 104 GLU A N 1
ATOM 771 C CA . GLU A 1 104 ? -4.416 -13.166 -2.299 1.00 91.31 104 GLU A CA 1
ATOM 772 C C . GLU A 1 104 ? -4.698 -12.632 -3.712 1.00 91.31 104 GLU A C 1
ATOM 774 O O . GLU A 1 104 ? -5.457 -11.684 -3.907 1.00 91.31 104 GLU A O 1
ATOM 779 N N . GLY A 1 105 ? -4.088 -13.247 -4.729 1.00 89.75 105 GLY A N 1
ATOM 780 C CA . GLY A 1 105 ? -4.215 -12.778 -6.111 1.00 89.75 105 GLY A CA 1
ATOM 781 C C . GLY A 1 105 ? -3.507 -11.437 -6.314 1.00 89.75 105 GLY A C 1
ATOM 782 O O . GLY A 1 105 ? -2.305 -11.347 -6.086 1.00 89.75 105 GLY A O 1
ATOM 783 N N . SER A 1 106 ? -4.245 -10.413 -6.748 1.00 92.81 106 SER A N 1
ATOM 784 C CA . SER A 1 106 ? -3.738 -9.048 -6.950 1.00 92.81 106 SER A CA 1
ATOM 785 C C . SER A 1 106 ? -3.990 -8.122 -5.755 1.00 92.81 106 SER A C 1
ATOM 787 O O . SER A 1 106 ? -3.910 -6.906 -5.909 1.00 92.81 106 SER A O 1
ATOM 789 N N . CYS A 1 107 ? -4.331 -8.672 -4.581 1.00 95.50 107 CYS A N 1
ATOM 790 C CA . CYS A 1 107 ? -4.679 -7.882 -3.403 1.00 95.50 107 CYS A CA 1
ATOM 791 C C . CYS A 1 107 ? -4.081 -8.437 -2.099 1.00 95.50 107 CYS A C 1
ATO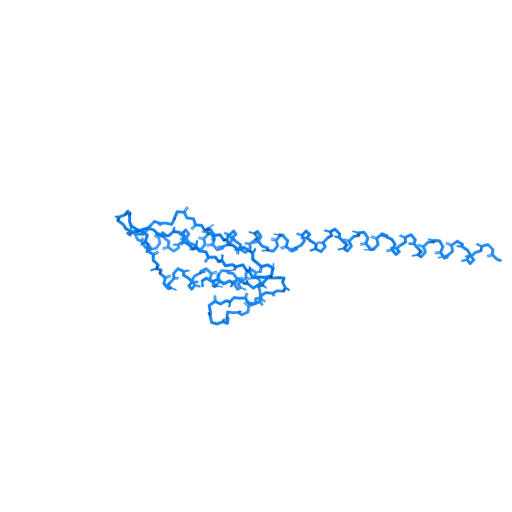M 793 O O . CYS A 1 107 ? -3.828 -9.632 -1.966 1.00 95.50 107 CYS A O 1
ATOM 795 N N . VAL A 1 108 ? -3.912 -7.568 -1.103 1.00 95.88 108 VAL A N 1
ATOM 796 C CA . VAL A 1 108 ? -3.584 -7.895 0.292 1.00 95.88 108 VAL A CA 1
ATOM 797 C C . VAL A 1 108 ? -4.775 -7.527 1.169 1.00 95.88 108 VAL A C 1
ATOM 799 O O . VAL A 1 108 ? -5.149 -6.355 1.256 1.00 95.88 108 VAL A O 1
ATOM 802 N N . LYS A 1 109 ? -5.365 -8.515 1.846 1.00 92.56 109 LYS A N 1
ATOM 803 C CA . LYS A 1 109 ? -6.538 -8.315 2.713 1.00 92.56 109 LYS A CA 1
ATOM 804 C C . LYS A 1 109 ? -6.119 -8.023 4.150 1.00 92.56 109 LYS A C 1
ATOM 806 O O . LYS A 1 109 ? -5.986 -8.937 4.962 1.00 92.56 109 LYS A O 1
ATOM 811 N N . ALA A 1 110 ? -5.907 -6.748 4.458 1.00 90.25 110 ALA A N 1
ATOM 812 C CA . ALA A 1 110 ? -5.522 -6.290 5.786 1.00 90.25 110 ALA A CA 1
ATOM 813 C C . ALA A 1 110 ? -6.724 -6.121 6.729 1.00 90.25 110 ALA A C 1
ATOM 815 O O . ALA A 1 110 ? -7.890 -6.307 6.367 1.00 90.25 110 ALA A O 1
ATOM 816 N N . LEU A 1 111 ? -6.433 -5.734 7.974 1.00 85.19 111 LEU A N 1
ATOM 817 C CA . LEU A 1 111 ? -7.451 -5.541 9.002 1.00 85.19 111 LEU A CA 1
ATOM 818 C C . LEU A 1 111 ? -8.422 -4.412 8.649 1.00 85.19 111 LEU A C 1
ATOM 820 O O . LEU A 1 111 ? -9.624 -4.555 8.891 1.00 85.19 111 LEU A O 1
ATOM 824 N N . ASN A 1 112 ? -7.918 -3.298 8.106 1.00 87.44 112 ASN A N 1
ATOM 825 C CA . ASN A 1 112 ? -8.714 -2.101 7.842 1.00 87.44 112 ASN A CA 1
ATOM 826 C C . ASN A 1 112 ? -8.993 -1.878 6.353 1.00 87.44 112 ASN A C 1
ATOM 828 O O . ASN A 1 112 ? -10.131 -1.530 6.021 1.00 87.44 112 ASN A O 1
ATOM 832 N N . TYR A 1 113 ? -8.043 -2.191 5.475 1.00 92.81 113 TYR A N 1
ATOM 833 C CA . TYR A 1 113 ? -8.186 -2.025 4.028 1.00 92.81 113 TYR A CA 1
ATOM 834 C C . TYR A 1 113 ? -7.815 -3.286 3.243 1.00 92.81 113 TYR A C 1
ATOM 836 O O . TYR A 1 113 ? -7.137 -4.180 3.736 1.00 92.81 113 TYR A O 1
ATOM 844 N N . GLU A 1 114 ? -8.274 -3.345 2.003 1.00 95.56 114 GLU A N 1
ATOM 845 C CA . GLU A 1 114 ? -7.824 -4.287 0.988 1.00 95.56 114 GLU A CA 1
ATOM 846 C C . GLU A 1 114 ? -6.977 -3.513 -0.023 1.00 95.56 114 GLU A C 1
ATOM 848 O O . GLU A 1 114 ? -7.473 -2.591 -0.667 1.00 95.56 114 GLU A O 1
ATOM 853 N N . TYR A 1 115 ? -5.690 -3.843 -0.114 1.00 96.12 115 TYR A N 1
ATOM 854 C CA . TYR A 1 115 ? -4.732 -3.147 -0.973 1.00 96.12 115 TYR A CA 1
ATOM 855 C C . TYR A 1 115 ? -4.547 -3.929 -2.261 1.00 96.12 115 TYR A C 1
ATOM 857 O O . TYR A 1 115 ? -4.019 -5.034 -2.214 1.00 96.12 115 TYR A O 1
ATOM 865 N N . CYS A 1 116 ? -4.958 -3.370 -3.389 1.00 95.94 116 CYS A N 1
ATOM 866 C CA . CYS A 1 116 ? -4.857 -4.005 -4.697 1.00 95.94 116 CYS A CA 1
ATOM 867 C C . CYS A 1 116 ? -3.928 -3.213 -5.615 1.00 95.94 116 CYS A C 1
ATOM 869 O O . CYS A 1 116 ? -3.754 -2.011 -5.420 1.00 95.94 116 CYS A O 1
ATOM 871 N N . VAL A 1 117 ? -3.365 -3.882 -6.615 1.00 91.88 117 VAL A N 1
ATOM 872 C CA . VAL A 1 117 ? -2.602 -3.293 -7.731 1.00 91.88 117 VAL A CA 1
ATOM 873 C C . VAL A 1 117 ? -3.297 -3.577 -9.053 1.00 91.88 117 VAL A C 1
ATOM 875 O O . VAL A 1 117 ? -3.883 -4.680 -9.178 1.00 91.88 117 VAL A O 1
#